Protein AF-A0A9P4HQD2-F1 (afdb_monomer_lite)

Radius of gyration: 31.7 Å; chains: 1; bounding box: 38×84×85 Å

Sequence (139 aa):
MTEPRMRMRHKGQQFDSRDLEAYLVAFGDSRAPLPETIRVLDEIITDFIIETCHEAALCASYSRRAKIKVDDFKFILRKDPVKLGRVTELLGKERELRESRKVFEVEDAGVGKEEGKEGKKRKKEGEGEREGKKVRKDK

Organism: NCBI:txid1314787

Secondary structure (DSSP, 8-state):
------PPPPSS--S-HHHHHHHHHHTT--SS--HHHHHHHHHHHHHHHHHHHHHHHHHHHHTT-SS--HHHHHHHGGG-HHHHHHHHHHHHHHHHHHHHHHHHHHHHHHHTTTHHHHHHHHHHHSSTT-S--------

pLDDT: mean 79.07, std 22.12, range [36.22, 97.0]

Foldseek 3Di:
DPPDPPDDDDPDADDDLVVLLVVCVVVPHDNDDDPVSSRVSRVVVVVVVVVLVVQQCVQCVVVVHNDGDPVSSLVVCVVPCVVNVVSVVVVVVVVVVVVVVVVVVVVVVVVVPPPPPPVVVVVVVVPPPPPDDDDDDDD

Structure (mmCIF, N/CA/C/O backbone):
data_AF-A0A9P4HQD2-F1
#
_entry.id   AF-A0A9P4HQD2-F1
#
loop_
_atom_site.group_PDB
_atom_site.id
_atom_site.type_symbol
_atom_site.label_atom_id
_atom_site.label_alt_id
_atom_site.label_comp_id
_atom_site.label_asym_id
_atom_site.label_entity_id
_atom_site.label_seq_id
_atom_site.pdbx_PDB_ins_code
_atom_site.Cartn_x
_atom_site.Cartn_y
_atom_site.Cartn_z
_atom_site.occupancy
_atom_site.B_iso_or_equiv
_atom_site.auth_seq_id
_atom_site.auth_comp_id
_atom_site.auth_asym_id
_atom_site.auth_atom_id
_atom_site.pdbx_PDB_model_num
ATOM 1 N N . MET A 1 1 ? -2.833 19.844 21.105 1.00 54.03 1 MET A N 1
ATOM 2 C CA . MET A 1 1 ? -2.613 18.862 20.026 1.00 54.03 1 MET A CA 1
ATOM 3 C C . MET A 1 1 ? -1.134 18.545 20.013 1.00 54.03 1 MET A C 1
ATOM 5 O O . MET A 1 1 ? -0.351 19.479 19.951 1.00 54.03 1 MET A O 1
ATOM 9 N N . THR A 1 2 ? -0.744 17.284 20.167 1.00 54.97 2 THR A N 1
ATOM 10 C CA . THR A 1 2 ? 0.667 16.896 20.058 1.00 54.97 2 THR A CA 1
ATOM 11 C C . THR A 1 2 ? 0.976 16.775 18.573 1.00 54.97 2 THR A C 1
ATOM 13 O O . THR A 1 2 ? 0.409 15.905 17.914 1.00 54.97 2 THR A O 1
ATOM 16 N N . GLU A 1 3 ? 1.788 17.677 18.028 1.00 50.19 3 GLU A N 1
ATOM 17 C CA . GLU A 1 3 ? 2.180 17.614 16.619 1.00 50.19 3 GLU A CA 1
ATOM 18 C C . GLU A 1 3 ? 2.879 16.275 16.326 1.00 50.19 3 GLU A C 1
ATOM 20 O O . GLU A 1 3 ? 3.704 15.823 17.136 1.00 50.19 3 GLU A O 1
ATOM 25 N N . PRO A 1 4 ? 2.559 15.608 15.201 1.00 62.28 4 PRO A N 1
ATOM 26 C CA . PRO A 1 4 ? 3.264 14.402 14.799 1.00 62.28 4 PRO A CA 1
ATOM 27 C C . PRO A 1 4 ? 4.733 14.757 14.548 1.00 62.28 4 PRO A C 1
ATOM 29 O O . PRO A 1 4 ? 5.078 15.405 13.563 1.00 62.28 4 PRO A O 1
ATOM 32 N N . ARG A 1 5 ? 5.618 14.354 15.469 1.00 62.44 5 ARG A N 1
ATOM 33 C CA . ARG A 1 5 ? 7.064 14.549 15.307 1.00 62.44 5 ARG A CA 1
ATOM 34 C C . ARG A 1 5 ? 7.520 13.785 14.070 1.00 62.44 5 ARG A C 1
ATOM 36 O O . ARG A 1 5 ? 7.438 12.556 14.040 1.00 62.44 5 ARG A O 1
ATOM 43 N N . MET A 1 6 ? 8.039 14.515 13.086 1.00 55.22 6 MET A N 1
ATOM 44 C CA . MET A 1 6 ? 8.672 13.927 11.913 1.00 55.22 6 MET A CA 1
ATOM 45 C C . MET A 1 6 ? 9.864 13.086 12.378 1.00 55.22 6 MET A C 1
ATOM 47 O O . MET A 1 6 ? 10.851 13.613 12.894 1.00 55.22 6 MET A O 1
ATOM 51 N N . ARG A 1 7 ? 9.751 11.758 12.265 1.00 64.06 7 ARG A N 1
ATOM 52 C CA . ARG A 1 7 ? 10.883 10.861 12.510 1.00 64.06 7 ARG A CA 1
ATOM 53 C C . ARG A 1 7 ? 11.897 11.069 11.391 1.00 64.06 7 ARG A C 1
ATOM 55 O O . ARG A 1 7 ? 11.522 11.198 10.228 1.00 64.06 7 ARG A O 1
ATOM 62 N N . MET A 1 8 ? 13.172 11.135 11.761 1.00 57.31 8 MET A N 1
ATOM 63 C CA . MET A 1 8 ? 14.269 11.315 10.816 1.00 57.31 8 MET A CA 1
ATOM 64 C C . MET A 1 8 ? 14.238 10.157 9.811 1.00 57.31 8 MET A C 1
ATOM 66 O O . MET A 1 8 ? 14.305 8.996 10.214 1.00 57.31 8 MET A O 1
ATOM 70 N N . ARG A 1 9 ? 14.057 10.471 8.522 1.00 65.06 9 ARG A N 1
ATOM 71 C CA . ARG A 1 9 ? 14.007 9.459 7.460 1.00 65.06 9 ARG A CA 1
ATOM 72 C C . ARG A 1 9 ? 15.375 8.790 7.346 1.00 65.06 9 ARG A C 1
ATOM 74 O O . ARG A 1 9 ? 16.396 9.483 7.363 1.00 65.06 9 ARG A O 1
ATOM 81 N N . HIS A 1 10 ? 15.395 7.467 7.205 1.00 69.38 10 HIS A N 1
ATOM 82 C CA . HIS A 1 10 ? 16.605 6.784 6.769 1.00 69.38 10 HIS A CA 1
ATOM 83 C C . HIS A 1 10 ? 16.927 7.287 5.358 1.00 69.38 10 HIS A C 1
ATOM 85 O O . HIS A 1 10 ? 16.059 7.264 4.488 1.00 69.38 10 HIS A O 1
ATOM 91 N N . LYS A 1 11 ? 18.128 7.828 5.146 1.00 70.50 11 LYS A N 1
ATOM 92 C CA . LYS A 1 11 ? 18.546 8.295 3.820 1.00 70.50 11 LYS A CA 1
ATOM 93 C C . LYS A 1 11 ? 18.979 7.082 3.000 1.00 70.50 11 LYS A C 1
ATOM 95 O O . LYS A 1 11 ? 19.783 6.291 3.480 1.00 70.50 11 LYS A O 1
ATOM 100 N N . GLY A 1 12 ? 18.479 6.973 1.773 1.00 80.81 12 GLY A N 1
ATOM 101 C CA . GLY A 1 12 ? 18.775 5.863 0.870 1.00 80.81 12 GLY A CA 1
ATOM 102 C C . GLY A 1 12 ? 17.607 4.893 0.743 1.00 80.81 12 GLY A C 1
ATOM 103 O O . GLY A 1 12 ? 16.466 5.250 1.031 1.00 80.81 12 GLY A O 1
ATOM 104 N N . GLN A 1 13 ? 17.923 3.685 0.297 1.00 84.50 13 GLN A N 1
ATOM 105 C CA . GLN A 1 13 ? 16.944 2.667 -0.049 1.00 84.50 13 GLN A CA 1
ATOM 106 C C . GLN A 1 13 ? 16.124 2.207 1.169 1.00 84.50 13 GLN A C 1
ATOM 108 O O . GLN A 1 13 ? 16.700 1.968 2.236 1.00 84.50 13 GLN A O 1
ATOM 113 N N . GLN A 1 14 ? 14.796 2.125 1.027 1.00 90.69 14 GLN A N 1
ATOM 114 C CA . GLN A 1 14 ? 13.885 1.727 2.111 1.00 90.69 14 GLN A CA 1
ATOM 115 C C . GLN A 1 14 ? 13.570 0.227 2.099 1.00 90.69 14 GLN A C 1
ATOM 117 O O . GLN A 1 14 ? 13.504 -0.384 3.168 1.00 90.69 14 GLN A O 1
ATOM 122 N N . PHE A 1 15 ? 13.391 -0.364 0.915 1.00 92.19 15 PHE A N 1
ATOM 123 C CA . PHE A 1 15 ? 13.074 -1.786 0.734 1.00 92.19 15 PHE A CA 1
ATOM 124 C C . PHE A 1 15 ? 14.251 -2.576 0.148 1.00 92.19 15 PHE A C 1
ATOM 126 O O . PHE A 1 15 ? 15.050 -2.035 -0.610 1.00 92.19 15 PHE A O 1
ATOM 133 N N . ASP A 1 16 ? 14.355 -3.872 0.462 1.00 94.31 16 ASP A N 1
ATOM 134 C CA . ASP A 1 16 ? 15.376 -4.747 -0.133 1.00 94.31 16 ASP A CA 1
ATOM 135 C C . ASP A 1 16 ? 15.204 -4.803 -1.662 1.00 94.31 16 ASP A C 1
ATOM 137 O O . ASP A 1 16 ? 14.107 -5.058 -2.166 1.00 94.31 16 ASP A O 1
ATOM 141 N N . SER A 1 17 ? 16.290 -4.582 -2.411 1.00 93.38 17 SER A N 1
ATOM 142 C CA . SER A 1 17 ? 16.283 -4.649 -3.877 1.00 93.38 17 SER A CA 1
ATOM 143 C C . SER A 1 17 ? 15.735 -5.971 -4.397 1.00 93.38 17 SER A C 1
ATOM 145 O O . SER A 1 17 ? 15.041 -5.974 -5.406 1.00 93.38 17 SER A O 1
ATOM 147 N N . ARG A 1 18 ? 15.998 -7.089 -3.707 1.00 94.31 18 ARG A N 1
ATOM 148 C CA . ARG A 1 18 ? 15.539 -8.416 -4.145 1.00 94.31 18 ARG A CA 1
ATOM 149 C C . ARG A 1 18 ? 14.020 -8.530 -4.143 1.00 94.31 18 ARG A C 1
ATOM 151 O O . ARG A 1 18 ? 13.452 -9.140 -5.046 1.00 94.31 18 ARG A O 1
ATOM 158 N N . ASP A 1 19 ? 13.369 -7.921 -3.157 1.00 95.44 19 ASP A N 1
ATOM 159 C CA . ASP A 1 19 ? 11.910 -7.909 -3.072 1.00 95.44 19 ASP A CA 1
ATOM 160 C C . ASP A 1 19 ? 11.323 -7.028 -4.180 1.00 95.44 19 ASP A C 1
ATOM 162 O O . ASP A 1 19 ? 10.359 -7.414 -4.843 1.00 95.44 19 ASP A O 1
ATOM 166 N N . LEU A 1 20 ? 11.938 -5.868 -4.432 1.00 95.50 20 LEU A N 1
ATOM 167 C CA . LEU A 1 20 ? 11.534 -4.956 -5.505 1.00 95.50 20 LEU A CA 1
ATOM 168 C C . LEU A 1 20 ? 11.712 -5.583 -6.898 1.00 95.50 20 LEU A C 1
ATOM 170 O O . LEU A 1 20 ? 10.810 -5.490 -7.730 1.00 95.50 20 LEU A O 1
ATOM 174 N N . GLU A 1 21 ? 12.825 -6.276 -7.140 1.00 95.62 21 GLU A N 1
ATOM 175 C CA . GLU A 1 21 ? 13.0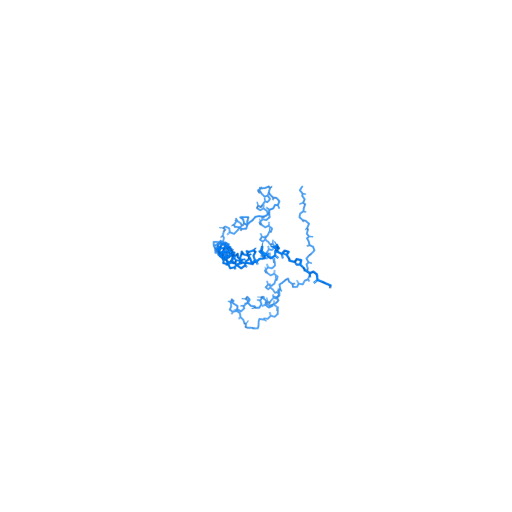63 -7.054 -8.362 1.00 95.62 21 GLU A CA 1
ATOM 176 C C . GLU A 1 21 ? 12.009 -8.149 -8.543 1.00 95.62 21 GLU A C 1
ATOM 178 O O . GLU A 1 21 ? 11.444 -8.295 -9.629 1.00 95.62 21 GLU A O 1
ATOM 183 N N . ALA A 1 22 ? 11.693 -8.890 -7.476 1.00 96.00 22 ALA A N 1
ATOM 184 C CA . ALA A 1 22 ? 10.674 -9.931 -7.519 1.00 96.00 22 ALA A CA 1
ATOM 185 C C . ALA A 1 22 ? 9.291 -9.366 -7.875 1.00 96.00 22 ALA A C 1
ATOM 187 O O . ALA A 1 22 ? 8.568 -9.985 -8.659 1.00 96.00 22 ALA A O 1
ATOM 188 N N . TYR A 1 23 ? 8.931 -8.184 -7.360 1.00 95.44 23 TYR A N 1
ATOM 189 C CA . TYR A 1 23 ? 7.701 -7.501 -7.761 1.00 95.44 23 TYR A CA 1
ATOM 190 C C . TYR A 1 23 ? 7.714 -7.138 -9.245 1.00 95.44 23 TYR A C 1
ATOM 192 O O . TYR A 1 23 ? 6.766 -7.479 -9.950 1.00 95.44 23 TYR A O 1
ATOM 200 N N . LEU A 1 24 ? 8.777 -6.499 -9.737 1.00 96.25 24 LEU A N 1
ATOM 201 C CA . LEU A 1 24 ? 8.886 -6.111 -11.146 1.00 96.25 24 LEU A CA 1
ATOM 202 C C . LEU A 1 24 ? 8.714 -7.325 -12.072 1.00 96.25 24 LEU A C 1
ATOM 204 O O . LEU A 1 24 ? 7.870 -7.305 -12.970 1.00 96.25 24 LEU A O 1
ATOM 208 N N . VAL A 1 25 ? 9.411 -8.427 -11.784 1.00 96.31 25 VAL A N 1
ATOM 209 C CA . VAL A 1 25 ? 9.289 -9.680 -12.546 1.00 96.31 25 VAL A CA 1
ATOM 210 C C . VAL A 1 25 ? 7.879 -10.270 -12.450 1.00 96.31 25 VAL A C 1
ATOM 212 O O . VAL A 1 25 ? 7.322 -10.700 -13.460 1.00 96.31 25 VAL A O 1
ATOM 215 N N . ALA A 1 26 ? 7.267 -10.273 -11.263 1.00 96.06 26 ALA A N 1
ATOM 216 C CA . ALA A 1 26 ? 5.911 -10.792 -11.070 1.00 96.06 26 ALA A CA 1
ATOM 217 C C . ALA A 1 26 ? 4.848 -10.001 -11.852 1.00 96.06 26 ALA A C 1
ATOM 219 O O . ALA A 1 26 ? 3.821 -10.567 -12.228 1.00 96.06 26 ALA A O 1
ATOM 220 N N . PHE A 1 27 ? 5.098 -8.716 -12.121 1.00 95.06 27 PHE A N 1
ATOM 221 C 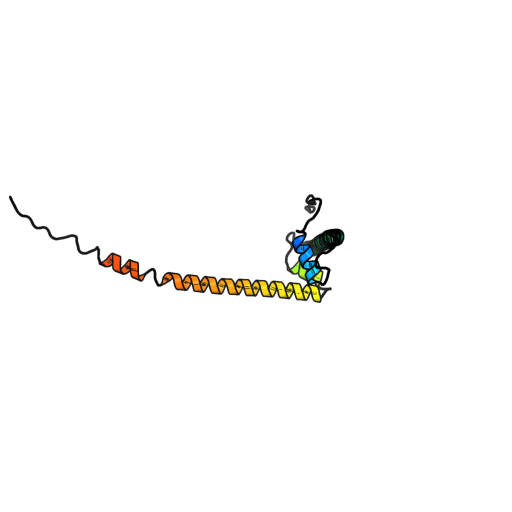CA . PHE A 1 27 ? 4.241 -7.853 -12.938 1.00 95.06 27 PHE A CA 1
ATOM 222 C C . PHE A 1 27 ? 4.662 -7.776 -14.418 1.00 95.06 27 PHE A C 1
ATOM 224 O O . PHE A 1 27 ? 4.059 -7.020 -15.178 1.00 95.06 27 PHE A O 1
ATOM 231 N N . GLY A 1 28 ? 5.621 -8.604 -14.851 1.00 95.12 28 GLY A N 1
ATOM 232 C CA . GLY A 1 28 ? 5.967 -8.800 -16.263 1.00 95.12 28 GLY A CA 1
ATOM 233 C C . GLY A 1 28 ? 7.162 -7.995 -16.778 1.00 95.12 28 GLY A C 1
ATOM 234 O O . GLY A 1 28 ? 7.347 -7.923 -17.991 1.00 95.12 28 GLY A O 1
ATOM 235 N N . ASP A 1 29 ? 7.964 -7.400 -15.895 1.00 94.62 29 ASP A N 1
ATOM 236 C CA . ASP A 1 29 ? 9.225 -6.747 -16.267 1.00 94.62 29 ASP A CA 1
ATOM 237 C C . ASP A 1 29 ? 10.342 -7.775 -16.586 1.00 94.62 29 ASP A C 1
ATOM 239 O O . ASP A 1 29 ? 10.179 -8.994 -16.456 1.00 94.62 29 ASP A O 1
ATOM 243 N N . SER A 1 30 ? 11.506 -7.281 -17.015 1.00 93.25 30 SER A N 1
ATOM 244 C CA . SER A 1 30 ? 12.724 -8.057 -17.265 1.00 93.25 30 SER A CA 1
ATOM 245 C C . SER A 1 30 ? 13.182 -8.843 -16.032 1.00 93.25 30 SER A C 1
ATOM 247 O O . SER A 1 30 ? 13.102 -8.370 -14.903 1.00 93.25 30 SER A O 1
ATOM 249 N N . ARG A 1 31 ? 13.785 -10.020 -16.255 1.00 92.12 31 ARG A N 1
ATOM 250 C CA . ARG A 1 31 ? 14.427 -10.832 -15.198 1.00 92.12 31 ARG A CA 1
ATOM 251 C C . ARG A 1 31 ? 15.613 -10.139 -14.522 1.00 92.12 31 ARG A C 1
ATOM 253 O O . ARG A 1 31 ? 16.017 -10.559 -13.446 1.00 92.12 31 ARG A O 1
ATOM 260 N N . ALA A 1 32 ? 16.177 -9.131 -15.176 1.00 93.06 32 ALA A N 1
ATOM 261 C CA . ALA A 1 32 ? 17.191 -8.245 -14.625 1.00 93.06 32 ALA A CA 1
ATOM 262 C C . ALA A 1 32 ? 16.733 -6.801 -14.884 1.00 93.06 32 ALA A C 1
ATOM 264 O O . ALA A 1 32 ? 17.070 -6.240 -15.935 1.00 93.06 32 ALA A O 1
ATOM 265 N N . PRO A 1 33 ? 15.889 -6.232 -14.003 1.00 94.88 33 PRO A N 1
ATOM 266 C CA . PRO A 1 33 ? 15.463 -4.844 -14.110 1.00 94.88 33 PRO A CA 1
ATOM 267 C C . PRO A 1 33 ? 16.651 -3.888 -13.976 1.00 94.88 33 PRO A C 1
ATOM 269 O O . PRO A 1 33 ? 17.662 -4.205 -13.347 1.00 94.88 33 PRO A O 1
ATOM 272 N N . LEU A 1 34 ? 16.526 -2.696 -14.556 1.00 95.38 34 LEU A N 1
ATOM 273 C CA . LEU A 1 34 ? 17.550 -1.663 -14.418 1.00 95.38 34 LEU A CA 1
ATOM 274 C C . LEU A 1 34 ? 17.630 -1.182 -12.954 1.00 95.38 34 LEU A C 1
ATOM 276 O O . LEU A 1 34 ? 16.581 -1.001 -12.324 1.00 95.38 34 LEU A O 1
ATOM 280 N N . PRO A 1 35 ? 18.833 -0.902 -12.417 1.00 94.69 35 PRO A N 1
ATOM 281 C CA . PRO A 1 35 ? 18.990 -0.349 -11.069 1.00 94.69 35 PRO A CA 1
ATOM 282 C C . PRO A 1 35 ? 18.184 0.937 -10.846 1.00 94.69 35 PRO A C 1
ATOM 284 O O . PRO A 1 35 ? 17.651 1.173 -9.762 1.00 94.69 35 PRO A O 1
ATOM 287 N N . GLU A 1 36 ? 18.049 1.761 -11.885 1.00 95.19 36 GLU A N 1
ATOM 288 C CA . GLU A 1 36 ? 17.259 2.986 -11.857 1.00 95.19 36 GLU A CA 1
ATOM 289 C C . GLU A 1 36 ? 15.764 2.699 -11.678 1.00 95.19 36 GLU A C 1
ATOM 291 O O . GLU A 1 36 ? 15.111 3.402 -10.908 1.00 95.19 36 GLU A O 1
ATOM 296 N N . THR A 1 37 ? 15.230 1.655 -12.325 1.00 95.50 37 THR A N 1
ATOM 297 C CA . THR A 1 37 ? 13.828 1.227 -12.169 1.00 95.50 37 THR A CA 1
ATOM 298 C C . THR A 1 37 ? 13.555 0.792 -10.734 1.00 95.50 37 THR A C 1
ATOM 300 O O . THR A 1 37 ? 12.557 1.205 -10.148 1.00 95.50 37 THR A O 1
ATOM 303 N N . ILE A 1 38 ? 14.464 0.008 -10.146 1.00 95.31 38 ILE A N 1
ATOM 304 C CA . ILE A 1 38 ? 14.356 -0.456 -8.756 1.00 95.31 38 ILE A CA 1
ATOM 305 C C . ILE A 1 38 ? 14.347 0.741 -7.799 1.00 95.31 38 ILE A C 1
ATOM 307 O O . ILE A 1 38 ? 13.494 0.823 -6.918 1.00 95.31 38 ILE A O 1
ATOM 311 N N . ARG A 1 39 ? 15.247 1.710 -8.009 1.00 94.75 39 ARG A N 1
ATOM 312 C CA . ARG A 1 39 ? 15.320 2.929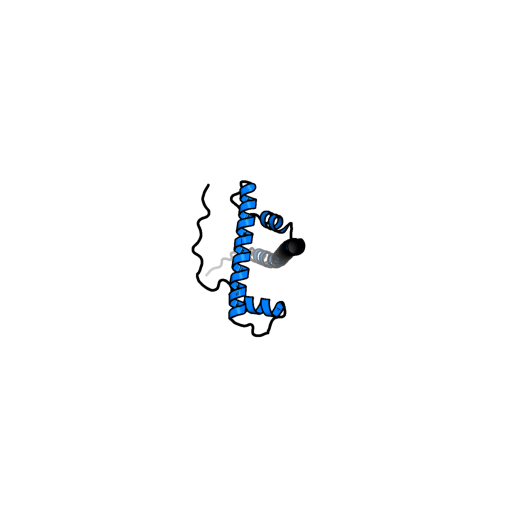 -7.191 1.00 94.75 39 ARG A CA 1
ATOM 313 C C . ARG A 1 39 ? 14.050 3.773 -7.288 1.00 94.75 39 ARG A C 1
ATOM 315 O O . ARG A 1 39 ? 13.547 4.236 -6.272 1.00 94.75 39 ARG A O 1
ATOM 322 N N . VAL A 1 40 ? 13.521 3.964 -8.496 1.00 95.12 40 VAL A N 1
ATOM 323 C CA . VAL A 1 40 ? 12.276 4.720 -8.701 1.00 95.12 40 VAL A CA 1
ATOM 324 C C . VAL A 1 40 ? 11.088 3.990 -8.074 1.00 95.12 40 VAL A C 1
ATOM 326 O O . VAL A 1 40 ? 10.232 4.628 -7.468 1.00 95.12 40 VAL A O 1
ATOM 329 N N . LEU A 1 41 ? 11.040 2.658 -8.162 1.00 95.69 41 LEU A N 1
ATOM 330 C CA . LEU A 1 41 ? 9.998 1.869 -7.510 1.00 95.69 41 LEU A CA 1
ATOM 331 C C . LEU A 1 41 ? 10.042 2.018 -5.979 1.00 95.69 41 LEU A C 1
ATOM 333 O O . LEU A 1 41 ? 8.990 2.191 -5.366 1.00 95.69 41 LEU A O 1
ATOM 337 N N . ASP A 1 42 ? 11.233 1.998 -5.373 1.00 95.19 42 ASP A N 1
ATOM 338 C CA . ASP A 1 42 ? 11.428 2.234 -3.933 1.00 95.19 42 ASP A CA 1
ATOM 339 C C . ASP A 1 42 ? 10.876 3.604 -3.502 1.00 95.19 42 ASP A C 1
ATOM 341 O O . ASP A 1 42 ? 10.127 3.699 -2.526 1.00 95.19 42 ASP A O 1
ATOM 345 N N . GLU A 1 43 ? 11.177 4.656 -4.271 1.00 94.00 43 GLU A N 1
ATOM 346 C CA . GLU A 1 43 ? 10.673 6.015 -4.035 1.00 94.00 43 GLU A CA 1
ATOM 347 C C . GLU A 1 43 ? 9.137 6.073 -4.150 1.00 94.00 43 GLU A C 1
ATOM 349 O O . GLU A 1 43 ? 8.467 6.523 -3.217 1.00 94.00 43 GLU A O 1
ATOM 354 N N . ILE A 1 44 ? 8.561 5.527 -5.230 1.00 95.75 44 ILE A N 1
ATOM 355 C CA . ILE A 1 44 ? 7.105 5.519 -5.466 1.00 95.75 44 ILE A CA 1
ATOM 356 C C . ILE A 1 44 ? 6.357 4.772 -4.355 1.00 95.75 44 ILE A C 1
ATOM 358 O O . ILE A 1 44 ? 5.340 5.257 -3.856 1.00 95.75 44 ILE A O 1
ATOM 362 N N . ILE A 1 45 ? 6.831 3.585 -3.962 1.00 94.75 45 ILE A N 1
ATOM 363 C CA . ILE A 1 45 ? 6.182 2.784 -2.915 1.00 94.75 45 ILE A CA 1
ATOM 364 C C . ILE A 1 45 ? 6.274 3.501 -1.568 1.00 94.75 45 ILE A C 1
ATOM 366 O O . ILE A 1 45 ? 5.297 3.533 -0.814 1.00 94.75 45 ILE A O 1
ATOM 370 N N . THR A 1 46 ? 7.433 4.087 -1.267 1.00 93.12 46 THR A N 1
ATOM 371 C CA . THR A 1 46 ? 7.648 4.833 -0.026 1.00 93.12 46 THR A CA 1
ATOM 372 C C . THR A 1 46 ? 6.676 6.003 0.081 1.00 93.12 46 THR A C 1
ATOM 374 O O . THR A 1 46 ? 5.996 6.139 1.103 1.00 93.12 46 THR A O 1
ATOM 377 N N . ASP A 1 47 ? 6.559 6.812 -0.972 1.00 94.38 47 ASP A N 1
ATOM 378 C CA . ASP A 1 47 ? 5.648 7.955 -0.986 1.00 94.38 47 ASP A CA 1
ATOM 379 C C . ASP A 1 47 ? 4.187 7.506 -0.892 1.00 94.38 47 ASP A C 1
ATOM 381 O O . ASP A 1 47 ? 3.448 8.014 -0.045 1.00 94.38 47 ASP A O 1
ATOM 385 N N . PHE A 1 48 ? 3.796 6.463 -1.632 1.00 94.38 48 PHE A N 1
ATOM 386 C CA . PHE A 1 48 ? 2.451 5.893 -1.544 1.00 94.38 48 PHE A CA 1
ATOM 387 C C . PHE A 1 48 ? 2.082 5.473 -0.110 1.00 94.38 48 PHE A C 1
ATOM 389 O O . PHE A 1 48 ? 0.989 5.787 0.371 1.00 94.38 48 PHE A O 1
ATOM 396 N N . ILE A 1 49 ? 2.981 4.785 0.604 1.00 93.62 49 ILE A N 1
ATOM 397 C CA . ILE A 1 49 ? 2.737 4.343 1.987 1.00 93.62 49 ILE A CA 1
ATOM 398 C C . ILE A 1 49 ? 2.594 5.541 2.926 1.00 93.62 49 ILE A C 1
ATOM 400 O O . ILE A 1 49 ? 1.694 5.554 3.774 1.00 93.62 49 ILE A O 1
ATOM 404 N N . ILE A 1 50 ? 3.466 6.540 2.790 1.00 92.56 50 ILE A N 1
ATOM 405 C CA . ILE A 1 50 ? 3.455 7.735 3.638 1.00 92.56 50 ILE A CA 1
ATOM 406 C C . ILE A 1 50 ? 2.160 8.521 3.432 1.00 92.56 50 ILE A C 1
ATOM 408 O O . ILE A 1 50 ? 1.482 8.838 4.411 1.00 92.56 50 ILE A O 1
ATOM 412 N N . GLU A 1 51 ? 1.790 8.795 2.182 1.00 93.62 51 GLU A N 1
ATOM 413 C CA . GLU A 1 51 ? 0.565 9.523 1.841 1.00 93.62 51 GLU A CA 1
ATOM 414 C C . GLU A 1 51 ? -0.674 8.793 2.363 1.00 93.62 51 GLU A C 1
ATOM 416 O O . GLU A 1 51 ? -1.482 9.377 3.089 1.00 93.62 51 GLU A O 1
ATOM 421 N N . THR A 1 52 ? -0.758 7.482 2.123 1.00 94.12 52 THR A N 1
ATOM 422 C CA . THR A 1 52 ? -1.846 6.627 2.624 1.00 94.12 52 THR A CA 1
ATOM 423 C C . THR A 1 52 ? -1.949 6.685 4.156 1.00 94.12 52 THR A C 1
ATOM 425 O O . THR A 1 52 ? -3.043 6.780 4.719 1.00 94.12 52 THR A O 1
ATOM 428 N N . CYS A 1 53 ? -0.817 6.662 4.868 1.00 94.06 53 CYS A N 1
ATOM 429 C CA . CYS A 1 53 ? -0.801 6.747 6.330 1.00 94.06 53 CYS A CA 1
ATOM 430 C C . CYS A 1 53 ? -1.209 8.133 6.844 1.00 94.06 53 CYS A C 1
ATOM 432 O O . CYS A 1 53 ? -1.888 8.222 7.870 1.00 94.06 53 CYS A O 1
ATOM 434 N N . HIS A 1 54 ? -0.829 9.211 6.153 1.00 93.75 54 HIS A N 1
ATOM 435 C CA . HIS A 1 54 ? -1.278 10.560 6.489 1.00 93.75 54 HIS A CA 1
ATOM 436 C C . HIS A 1 54 ? -2.791 10.706 6.304 1.00 93.75 54 HIS A C 1
ATOM 438 O O . HIS A 1 54 ? -3.463 11.204 7.208 1.00 93.75 54 HIS A O 1
ATOM 444 N N . GLU A 1 55 ? -3.356 10.208 5.204 1.00 94.50 55 GLU A N 1
ATOM 445 C CA . GLU A 1 55 ? -4.808 10.222 4.990 1.00 94.50 55 GLU A CA 1
ATOM 446 C C . GLU A 1 55 ? -5.558 9.416 6.062 1.00 94.50 55 GLU A C 1
ATOM 448 O O . GLU A 1 55 ? -6.556 9.886 6.622 1.00 94.50 55 GLU A O 1
ATOM 453 N N . ALA A 1 56 ? -5.058 8.227 6.412 1.00 94.94 56 ALA A N 1
ATOM 454 C CA . ALA A 1 56 ? -5.631 7.414 7.483 1.00 94.94 56 ALA A CA 1
ATOM 455 C C . ALA A 1 56 ? -5.543 8.121 8.850 1.00 94.94 56 ALA A C 1
ATOM 457 O O . ALA A 1 56 ? -6.499 8.102 9.631 1.00 94.94 56 ALA A O 1
ATOM 458 N N . ALA A 1 57 ? -4.425 8.797 9.136 1.00 94.44 57 ALA A N 1
ATOM 459 C CA . ALA A 1 57 ? -4.248 9.586 10.353 1.00 94.44 57 ALA A CA 1
ATOM 460 C C . ALA A 1 57 ? -5.218 10.777 10.419 1.00 94.44 57 ALA A C 1
ATOM 462 O O . ALA A 1 57 ? -5.760 11.069 11.491 1.00 94.44 57 ALA A O 1
ATOM 463 N N . LEU A 1 58 ? -5.489 11.436 9.288 1.00 93.75 58 LEU A N 1
ATOM 464 C CA . LEU A 1 58 ? -6.499 12.493 9.195 1.00 93.75 58 LEU A CA 1
ATOM 465 C C . LEU A 1 58 ? -7.904 11.948 9.481 1.00 93.75 58 LEU A C 1
ATOM 467 O O . LEU A 1 58 ? -8.643 12.553 10.259 1.00 93.75 58 LEU A O 1
ATOM 471 N N . CYS A 1 59 ? -8.253 10.773 8.947 1.00 93.62 59 CYS A N 1
ATOM 472 C CA . CYS A 1 59 ? -9.533 10.111 9.230 1.00 93.62 59 CYS A CA 1
ATOM 473 C C . CYS A 1 59 ? -9.690 9.755 10.721 1.00 93.62 59 CYS A C 1
ATOM 475 O O . CYS A 1 59 ? -10.737 10.015 11.331 1.00 93.62 59 CYS A O 1
ATOM 477 N N . ALA A 1 60 ? -8.630 9.231 11.344 1.00 94.81 60 ALA A N 1
ATOM 478 C CA . ALA A 1 60 ? -8.606 8.953 12.778 1.00 94.81 60 ALA A CA 1
ATOM 479 C C . ALA A 1 60 ? -8.774 10.237 13.611 1.00 94.81 60 ALA A C 1
ATOM 481 O O . ALA A 1 60 ? -9.574 10.271 14.552 1.00 94.81 60 ALA A O 1
ATOM 482 N N . SER A 1 61 ? -8.080 11.309 13.217 1.00 93.50 61 SER A N 1
ATOM 483 C CA . SER A 1 61 ? -8.130 12.618 13.877 1.00 93.50 61 SER A CA 1
ATOM 484 C C . SER A 1 61 ? -9.512 13.263 13.774 1.00 93.50 61 SER A C 1
ATOM 486 O O . SER A 1 61 ? -10.007 13.800 14.765 1.00 93.50 61 SER A O 1
ATOM 488 N N . TYR A 1 62 ? -10.186 13.137 12.625 1.00 92.94 62 TYR A N 1
ATOM 489 C CA . TYR A 1 62 ? -11.574 13.579 12.442 1.00 92.94 62 TYR A CA 1
ATOM 490 C C . TYR A 1 62 ? -12.530 12.864 13.411 1.00 92.94 62 TYR A C 1
ATOM 492 O O . TYR A 1 62 ? -13.440 13.469 13.974 1.00 92.94 62 TYR A O 1
ATOM 500 N N . SER A 1 63 ? -12.249 11.591 13.705 1.00 91.88 63 SER A N 1
ATOM 501 C CA . SER A 1 63 ? -12.956 10.794 14.718 1.00 91.88 63 SER A CA 1
ATOM 502 C C . SER A 1 63 ? -12.477 11.047 16.159 1.00 91.88 63 SER A C 1
ATOM 504 O O . SER A 1 63 ? -12.793 10.263 17.055 1.00 91.88 63 SER A O 1
ATOM 506 N N . ARG A 1 64 ? -11.673 12.094 16.397 1.00 93.50 64 ARG A N 1
ATOM 507 C CA . ARG A 1 64 ? -11.044 12.435 17.689 1.00 93.50 64 ARG A CA 1
ATOM 508 C C . ARG A 1 64 ? -10.222 11.295 18.307 1.00 93.50 64 ARG A C 1
ATOM 510 O O . ARG A 1 64 ? -10.079 11.214 19.527 1.00 93.50 64 ARG A O 1
ATOM 517 N N . ARG A 1 65 ? -9.663 10.408 17.480 1.00 94.06 65 ARG A N 1
ATOM 518 C CA . ARG A 1 65 ? -8.750 9.344 17.913 1.00 94.06 65 ARG A CA 1
ATOM 519 C C . ARG A 1 65 ? -7.313 9.694 17.570 1.00 94.06 65 ARG A C 1
ATOM 521 O O . ARG A 1 65 ? -7.002 10.025 16.436 1.00 94.06 65 ARG A O 1
ATOM 528 N N . ALA A 1 66 ? -6.423 9.471 18.533 1.00 89.69 66 ALA A N 1
ATOM 529 C CA . ALA A 1 66 ? -4.979 9.484 18.295 1.00 89.69 66 ALA A CA 1
ATOM 530 C C . ALA A 1 66 ? -4.465 8.170 17.671 1.00 89.69 66 ALA A C 1
ATOM 532 O O . ALA A 1 66 ? -3.413 8.151 17.044 1.00 89.69 66 ALA A O 1
ATOM 533 N N . LYS A 1 67 ? -5.188 7.055 17.866 1.00 93.75 67 LYS A N 1
ATOM 534 C CA . LYS A 1 67 ? -4.808 5.734 17.345 1.00 93.75 67 LYS A CA 1
ATOM 535 C C . LYS A 1 67 ? -5.513 5.449 16.022 1.00 93.75 67 LYS A C 1
ATOM 537 O O . LYS A 1 67 ? -6.748 5.467 15.972 1.00 93.75 67 LYS A O 1
ATOM 542 N N . ILE A 1 68 ? -4.718 5.128 15.006 1.00 94.81 68 ILE A N 1
ATOM 543 C CA . ILE A 1 68 ? -5.172 4.679 13.687 1.00 94.81 68 ILE A CA 1
ATOM 544 C C . ILE A 1 68 ? -5.674 3.233 13.796 1.00 94.81 68 ILE A C 1
ATOM 546 O O . ILE A 1 68 ? -5.094 2.414 14.513 1.00 94.81 68 ILE A O 1
ATOM 550 N N . LYS A 1 69 ? -6.775 2.933 13.113 1.00 95.12 69 LYS A N 1
ATOM 551 C CA . LYS A 1 69 ? -7.390 1.608 13.007 1.00 95.12 69 LYS A CA 1
ATOM 552 C C . LYS A 1 69 ? -7.393 1.147 11.552 1.00 95.12 69 LYS A C 1
ATOM 554 O O . LYS A 1 69 ? -7.320 1.952 10.631 1.00 95.12 69 LYS A O 1
ATOM 559 N N . VAL A 1 70 ? -7.579 -0.155 11.347 1.00 94.19 70 VAL A N 1
ATOM 560 C CA . VAL A 1 70 ? -7.718 -0.754 10.006 1.00 94.19 70 VAL A CA 1
ATOM 561 C C . VAL A 1 70 ? -8.880 -0.131 9.222 1.00 94.19 70 VAL A C 1
ATOM 563 O O . VAL A 1 70 ? -8.782 0.062 8.015 1.00 94.19 70 VAL A O 1
ATOM 566 N N . ASP A 1 71 ? -9.966 0.244 9.899 1.00 94.62 71 ASP A N 1
ATOM 567 C CA . ASP A 1 71 ? -11.119 0.857 9.234 1.00 94.62 71 ASP A CA 1
ATOM 568 C C . ASP A 1 71 ? -10.825 2.264 8.691 1.00 94.62 71 ASP A C 1
ATOM 570 O O . ASP A 1 71 ? -11.458 2.671 7.720 1.00 94.62 71 ASP A O 1
ATOM 574 N N . ASP A 1 72 ? -9.826 2.974 9.235 1.00 95.88 72 ASP A N 1
ATOM 575 C CA . ASP A 1 72 ? -9.376 4.251 8.668 1.00 95.88 72 ASP A CA 1
ATOM 576 C C . ASP A 1 72 ? -8.757 4.019 7.272 1.00 95.88 72 ASP A C 1
ATOM 578 O O . ASP A 1 72 ? -9.063 4.750 6.331 1.00 95.88 72 ASP A O 1
ATOM 582 N N . PHE A 1 73 ? -7.987 2.934 7.097 1.00 95.50 73 PHE A N 1
ATOM 583 C CA . PHE A 1 73 ? -7.441 2.528 5.793 1.00 95.50 73 PHE A CA 1
ATOM 584 C C . PHE A 1 73 ? -8.527 2.063 4.813 1.00 95.50 73 PHE A C 1
ATOM 586 O O . PHE A 1 73 ? -8.494 2.395 3.629 1.00 95.50 73 PHE A O 1
ATOM 593 N N . LYS A 1 74 ? -9.538 1.328 5.287 1.00 95.25 74 LYS A N 1
ATOM 594 C CA . LYS A 1 74 ? -10.683 0.961 4.434 1.00 95.25 74 LYS A CA 1
ATOM 595 C C . LYS A 1 74 ? -11.447 2.198 3.968 1.00 95.25 74 LYS A C 1
ATOM 597 O O . LYS A 1 74 ? -11.883 2.263 2.822 1.00 95.25 74 LYS A O 1
ATOM 602 N N . PHE A 1 75 ? -11.597 3.191 4.844 1.00 95.12 75 PHE A N 1
ATOM 603 C CA . PHE A 1 75 ? -12.318 4.411 4.515 1.00 95.12 75 PHE A CA 1
ATOM 604 C C . PHE A 1 75 ? -11.605 5.237 3.440 1.00 95.12 75 PHE A C 1
ATOM 606 O O . PHE A 1 75 ? -12.261 5.691 2.500 1.00 95.12 75 PHE A O 1
ATOM 613 N N . ILE A 1 76 ? -10.283 5.415 3.515 1.00 95.25 76 ILE A N 1
ATOM 614 C CA . ILE A 1 76 ? -9.542 6.147 2.470 1.00 95.25 76 ILE A CA 1
ATOM 615 C C . ILE A 1 76 ? -9.626 5.423 1.116 1.00 95.25 76 ILE A C 1
ATOM 617 O O . ILE A 1 76 ? -9.880 6.062 0.096 1.00 95.25 76 ILE A O 1
ATOM 621 N N . LEU A 1 77 ? -9.590 4.085 1.118 1.00 95.38 77 LEU A N 1
ATOM 622 C CA . LEU A 1 77 ? -9.681 3.252 -0.085 1.00 95.38 77 LEU A CA 1
ATOM 623 C C . LEU A 1 77 ? -11.103 3.119 -0.658 1.00 95.38 77 LEU A C 1
ATOM 625 O O . LEU A 1 77 ? -11.275 2.499 -1.700 1.00 95.38 77 LEU A O 1
ATOM 629 N N . ARG A 1 78 ? -12.135 3.722 -0.049 1.00 94.69 78 ARG A N 1
ATOM 630 C CA . ARG A 1 78 ? -13.547 3.566 -0.474 1.00 94.69 78 ARG A CA 1
ATOM 631 C C . ARG A 1 78 ? -13.840 3.949 -1.929 1.00 94.69 78 ARG A C 1
ATOM 633 O O . ARG A 1 78 ? -14.856 3.533 -2.472 1.00 94.69 78 ARG A O 1
ATOM 640 N N . LYS A 1 79 ? -12.994 4.790 -2.532 1.00 95.31 79 LYS A N 1
ATOM 641 C CA . LYS A 1 79 ? -13.126 5.229 -3.930 1.00 95.31 79 LYS A CA 1
ATOM 642 C C . LYS A 1 79 ? -12.423 4.297 -4.921 1.00 95.31 79 LYS A C 1
ATOM 644 O O . LYS A 1 79 ? -12.658 4.418 -6.116 1.00 95.31 79 LYS A O 1
ATOM 649 N N . ASP A 1 80 ? -11.585 3.386 -4.433 1.00 96.19 80 ASP A N 1
ATOM 650 C CA . ASP A 1 80 ? -10.886 2.387 -5.232 1.00 96.19 80 ASP A CA 1
ATOM 651 C C . ASP A 1 80 ? -11.416 0.990 -4.864 1.00 96.19 80 ASP A C 1
ATOM 653 O O . ASP A 1 80 ? -10.924 0.358 -3.920 1.00 96.19 80 ASP A O 1
ATOM 657 N N . PRO A 1 81 ? -12.447 0.495 -5.576 1.00 95.94 81 PRO A N 1
ATOM 658 C CA . PRO A 1 81 ? -13.081 -0.774 -5.237 1.00 95.94 81 PRO A CA 1
ATOM 659 C C . PRO A 1 81 ? -12.121 -1.963 -5.372 1.00 95.94 81 PRO A C 1
ATOM 661 O O . PRO A 1 81 ? -12.270 -2.947 -4.651 1.00 95.94 81 PRO A O 1
ATOM 664 N N . VAL A 1 82 ? -11.111 -1.872 -6.244 1.00 96.62 82 VAL A N 1
ATOM 665 C CA . VAL A 1 82 ? -10.140 -2.950 -6.469 1.00 96.62 82 VAL A CA 1
ATOM 666 C C . VAL A 1 82 ? -9.199 -3.064 -5.273 1.00 96.62 82 VAL A C 1
ATOM 668 O O . VAL A 1 82 ? -9.044 -4.149 -4.706 1.00 96.62 82 VAL A O 1
ATOM 671 N N . LYS A 1 83 ? -8.608 -1.946 -4.832 1.00 94.94 83 LYS A N 1
ATOM 672 C CA . LYS A 1 83 ? -7.736 -1.939 -3.648 1.00 94.94 83 LYS A CA 1
ATOM 673 C C . LYS A 1 83 ? -8.511 -2.286 -2.378 1.00 94.94 83 LYS A C 1
ATOM 675 O O . LYS A 1 83 ? -8.027 -3.087 -1.578 1.00 94.94 83 LYS A O 1
ATOM 680 N N . LEU A 1 84 ? -9.719 -1.744 -2.204 1.00 96.12 84 LEU A N 1
ATOM 681 C CA . LEU A 1 84 ? -10.558 -2.051 -1.042 1.00 96.12 84 LEU A CA 1
ATOM 682 C C . LEU A 1 84 ? -10.958 -3.533 -0.999 1.00 96.12 84 LEU A C 1
ATOM 684 O O . LEU A 1 84 ? -10.893 -4.154 0.067 1.00 96.12 84 LEU A O 1
ATOM 688 N N . GLY A 1 85 ? -11.347 -4.102 -2.144 1.00 97.00 85 GLY A N 1
ATOM 689 C CA . GLY A 1 85 ? -11.670 -5.521 -2.267 1.00 97.00 85 GLY A CA 1
ATOM 690 C C . GLY A 1 85 ? -10.487 -6.396 -1.861 1.00 97.00 85 GLY A C 1
ATOM 691 O O . GLY A 1 85 ? -10.625 -7.247 -0.984 1.00 97.00 85 GLY A O 1
ATOM 692 N N . ARG A 1 86 ? -9.297 -6.099 -2.395 1.00 96.62 86 ARG A N 1
ATOM 693 C CA . ARG A 1 86 ? -8.066 -6.831 -2.070 1.00 96.62 86 ARG A CA 1
ATOM 694 C C . ARG A 1 86 ? -7.697 -6.747 -0.588 1.00 96.62 86 ARG A C 1
ATOM 696 O O . ARG A 1 86 ? -7.352 -7.761 0.009 1.00 96.62 86 ARG A O 1
ATOM 703 N N . VAL A 1 87 ? -7.787 -5.567 0.029 1.00 95.44 87 VAL A N 1
ATOM 704 C CA . VAL A 1 87 ? -7.528 -5.409 1.474 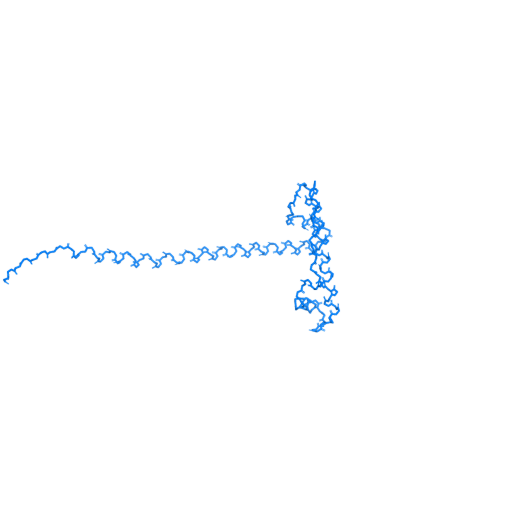1.00 95.44 87 VAL A CA 1
ATOM 705 C C . VAL A 1 87 ? -8.517 -6.230 2.302 1.00 95.44 87 VAL A C 1
ATOM 707 O O . VAL A 1 87 ? -8.124 -6.888 3.263 1.00 95.44 87 VAL A O 1
ATOM 710 N N . THR A 1 88 ? -9.794 -6.224 1.923 1.00 95.19 88 THR A N 1
ATOM 711 C CA . THR A 1 88 ? -10.841 -6.970 2.635 1.00 95.19 88 THR A CA 1
ATOM 712 C C . THR A 1 88 ? -10.621 -8.479 2.534 1.00 95.19 88 THR A C 1
ATOM 714 O O . THR A 1 88 ? -10.720 -9.177 3.541 1.00 95.19 88 THR A O 1
ATOM 717 N N . GLU A 1 89 ? -10.257 -8.971 1.350 1.00 96.69 89 GLU A N 1
ATOM 718 C CA . GLU A 1 89 ? -9.923 -10.376 1.113 1.00 96.69 89 GLU A CA 1
ATOM 719 C C . GLU A 1 89 ? -8.709 -10.824 1.939 1.00 96.69 89 GLU A C 1
ATOM 721 O O . GLU A 1 89 ? -8.764 -11.852 2.611 1.00 96.69 89 GLU A O 1
ATOM 726 N N . LEU A 1 90 ? -7.624 -10.040 1.939 1.00 96.06 90 LEU A N 1
ATOM 727 C CA . LEU A 1 90 ? -6.403 -10.366 2.682 1.00 96.06 90 LEU A CA 1
ATOM 728 C C . LEU A 1 90 ? -6.647 -10.438 4.195 1.00 96.06 90 LEU A C 1
ATOM 730 O O . LEU A 1 90 ? -6.191 -11.379 4.843 1.00 96.06 90 LEU A O 1
ATOM 734 N N . LEU A 1 91 ? -7.416 -9.496 4.749 1.00 95.00 91 LEU A N 1
ATOM 735 C CA . LEU A 1 91 ? -7.800 -9.514 6.166 1.00 95.00 91 LEU A CA 1
ATOM 736 C C . LEU A 1 91 ? -8.709 -10.706 6.506 1.00 95.00 91 LEU A C 1
ATOM 738 O O . LEU A 1 91 ? -8.620 -11.258 7.605 1.00 95.00 91 LEU A O 1
ATOM 742 N N . GLY A 1 92 ? -9.581 -11.109 5.575 1.00 96.06 92 GLY A N 1
ATOM 743 C CA . GLY A 1 92 ? -10.400 -12.317 5.701 1.00 96.06 92 GLY A CA 1
ATOM 744 C C . GLY A 1 92 ? -9.539 -13.578 5.772 1.00 96.06 92 GLY A C 1
ATOM 745 O O . GLY A 1 92 ? -9.641 -14.339 6.732 1.00 96.06 92 GLY A O 1
ATOM 746 N N . LYS A 1 93 ? -8.609 -13.733 4.825 1.00 96.69 93 LYS A N 1
ATOM 747 C CA . LYS A 1 93 ? -7.660 -14.857 4.781 1.00 96.69 93 LYS A CA 1
ATOM 748 C C . LYS A 1 93 ? -6.781 -14.932 6.029 1.00 96.69 93 LYS A C 1
ATOM 750 O O . LYS A 1 93 ? -6.569 -16.012 6.570 1.00 96.69 93 LYS A O 1
ATOM 755 N N . GLU A 1 94 ? -6.287 -13.799 6.529 1.00 94.62 94 GLU A N 1
ATOM 756 C CA . GLU A 1 94 ? -5.511 -13.765 7.776 1.00 94.62 94 GLU A CA 1
ATOM 757 C C . GLU A 1 94 ? -6.335 -14.278 8.966 1.00 94.62 94 GLU A C 1
ATOM 759 O O . GLU A 1 94 ? -5.842 -15.055 9.790 1.00 94.62 94 GLU A O 1
ATOM 764 N N . ARG A 1 95 ? -7.612 -13.883 9.045 1.00 94.69 95 ARG A N 1
ATOM 765 C CA . ARG A 1 95 ? -8.525 -14.360 10.084 1.00 94.69 95 ARG A CA 1
ATOM 766 C C . ARG A 1 95 ? -8.734 -15.872 9.994 1.00 94.69 95 ARG A C 1
ATOM 768 O O . ARG A 1 95 ? -8.609 -16.534 11.023 1.00 94.69 95 ARG A O 1
ATOM 775 N N . GLU A 1 96 ? -9.000 -16.397 8.802 1.00 95.25 96 GLU A N 1
ATOM 776 C CA . GLU A 1 96 ? -9.180 -17.835 8.555 1.00 95.25 96 GLU A CA 1
ATOM 777 C C . GLU A 1 96 ? -7.929 -18.639 8.931 1.00 95.25 96 GLU A C 1
ATOM 779 O O . GLU A 1 96 ? -8.018 -19.646 9.637 1.00 95.25 96 GLU A O 1
ATOM 784 N N . LEU A 1 97 ? -6.741 -18.163 8.542 1.00 93.81 97 LEU A N 1
ATOM 785 C CA . LEU A 1 97 ? -5.468 -18.786 8.909 1.00 93.81 97 LEU A CA 1
ATOM 786 C C . LEU A 1 97 ? -5.257 -18.789 10.425 1.00 93.81 97 LEU A C 1
ATOM 788 O O . LEU A 1 97 ? -4.807 -19.784 10.994 1.00 93.81 97 LEU A O 1
ATOM 792 N N . ARG A 1 98 ? -5.587 -17.685 11.100 1.00 94.12 98 ARG A N 1
ATOM 793 C CA . ARG A 1 98 ? -5.460 -17.577 12.556 1.00 94.12 98 ARG A CA 1
ATOM 794 C C . ARG A 1 98 ? -6.433 -18.499 13.287 1.00 94.12 98 ARG A C 1
ATOM 796 O O . ARG A 1 98 ? -6.073 -19.048 14.322 1.00 94.12 98 ARG A O 1
ATOM 803 N N . GLU A 1 99 ? -7.655 -18.648 12.788 1.00 93.31 99 GLU A N 1
ATOM 804 C CA . GLU A 1 99 ? -8.640 -19.585 13.337 1.00 93.31 99 GLU A CA 1
ATOM 805 C C . GLU A 1 99 ? -8.192 -21.036 13.115 1.00 93.31 99 GLU A C 1
ATOM 807 O O . GLU A 1 99 ? -8.165 -21.810 14.069 1.00 93.31 99 GLU A O 1
ATOM 812 N N . SER A 1 100 ? -7.704 -21.367 11.917 1.00 90.62 100 SER A N 1
ATOM 813 C CA . SER A 1 100 ? -7.186 -22.702 11.581 1.00 90.62 100 SER A CA 1
ATOM 814 C C . SER A 1 100 ? -6.004 -23.115 12.466 1.00 90.62 100 SER A C 1
ATOM 816 O O . SER A 1 100 ? -5.960 -24.236 12.967 1.00 90.62 100 SER A O 1
ATOM 818 N N . ARG A 1 101 ? -5.068 -22.193 12.737 1.00 89.19 101 ARG A N 1
ATOM 819 C CA . ARG A 1 101 ? -3.935 -22.445 13.647 1.00 89.19 101 ARG A CA 1
ATOM 820 C C . ARG A 1 101 ? -4.382 -22.760 15.075 1.00 89.19 101 ARG A C 1
ATOM 822 O O . ARG A 1 101 ? -3.792 -23.620 15.714 1.00 89.19 101 ARG A O 1
ATOM 829 N N . LYS A 1 102 ? -5.434 -22.096 15.566 1.00 89.31 102 LYS A N 1
ATOM 830 C CA . LYS A 1 102 ? -5.972 -22.352 16.911 1.00 89.31 102 LYS A CA 1
ATOM 831 C C . LYS A 1 102 ? -6.609 -23.731 17.027 1.00 89.31 102 LYS A C 1
ATOM 833 O O . LYS A 1 102 ? -6.473 -24.356 18.069 1.00 89.31 102 LYS A O 1
ATOM 838 N N . VAL A 1 103 ? -7.310 -24.189 15.988 1.00 82.62 103 VAL A N 1
ATOM 839 C CA . VAL A 1 103 ? -7.906 -25.536 15.975 1.00 82.62 103 VAL A CA 1
ATOM 840 C C . VAL A 1 103 ? -6.811 -26.594 16.121 1.00 82.62 103 VAL A C 1
ATOM 842 O O . VAL A 1 103 ? -6.925 -27.471 16.970 1.00 82.62 103 VAL A O 1
ATOM 845 N N . PHE A 1 104 ? -5.706 -26.436 15.389 1.00 75.75 104 PHE A N 1
ATOM 846 C CA . PHE A 1 104 ? -4.573 -27.358 15.453 1.00 75.75 104 PHE A CA 1
ATOM 847 C C . PHE A 1 104 ? -3.857 -27.354 16.819 1.00 75.75 104 PHE A C 1
ATOM 849 O O . PHE A 1 104 ? -3.517 -28.412 17.339 1.00 75.75 104 PHE A O 1
ATOM 856 N N . GLU A 1 105 ? -3.681 -26.187 17.455 1.00 74.19 105 GLU A N 1
ATOM 857 C CA . GLU A 1 105 ? -3.110 -26.109 18.814 1.00 74.19 105 GLU A CA 1
ATOM 858 C C . GLU A 1 105 ? -3.981 -26.809 19.874 1.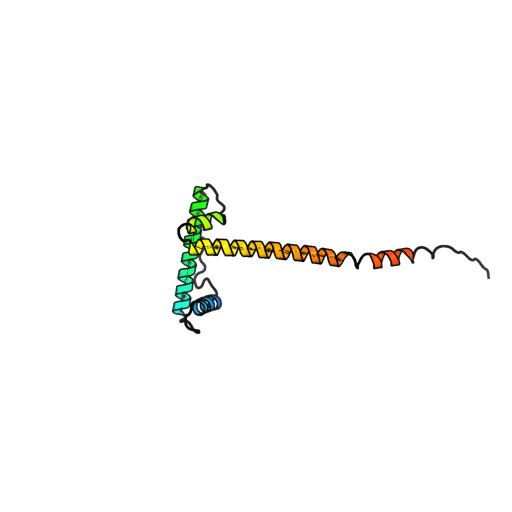00 74.19 105 GLU A C 1
ATOM 860 O O . GLU A 1 105 ? -3.459 -27.373 20.838 1.00 74.19 105 GLU A O 1
ATOM 865 N N . VAL A 1 106 ? -5.309 -26.784 19.718 1.00 67.56 106 VAL A N 1
ATOM 866 C CA . VAL A 1 106 ? -6.235 -27.464 20.639 1.00 67.56 106 VAL A CA 1
ATOM 867 C C . VAL A 1 106 ? -6.195 -28.984 20.450 1.00 67.56 106 VAL A C 1
ATOM 869 O O . VAL A 1 106 ? -6.264 -29.710 21.443 1.00 67.56 106 VAL A O 1
ATOM 872 N N . GLU A 1 107 ? -6.042 -29.471 19.216 1.00 60.62 107 GLU A N 1
ATOM 873 C CA . GLU A 1 107 ? -5.903 -30.905 18.925 1.00 60.62 107 GLU A CA 1
ATOM 874 C C . GLU A 1 107 ? -4.591 -31.485 19.478 1.00 60.62 107 GLU A C 1
ATOM 876 O O . GLU A 1 107 ? -4.617 -32.515 20.155 1.00 60.62 107 GLU A O 1
ATOM 881 N N . ASP A 1 108 ? -3.460 -30.796 19.310 1.00 58.75 108 ASP A N 1
ATOM 882 C CA . ASP A 1 108 ? -2.151 -31.274 19.789 1.00 58.75 108 ASP A CA 1
ATOM 883 C C . ASP A 1 108 ? -2.061 -31.288 21.336 1.00 58.75 108 ASP A C 1
ATOM 885 O O . ASP A 1 108 ? -1.511 -32.199 21.962 1.00 58.75 108 ASP A O 1
ATOM 889 N N . ALA A 1 109 ? -2.727 -30.333 22.001 1.00 57.97 109 ALA A N 1
ATOM 890 C CA . ALA A 1 109 ? -2.871 -30.320 23.460 1.00 57.97 109 ALA A CA 1
ATOM 891 C C . ALA A 1 109 ? -3.811 -31.419 24.008 1.00 57.97 109 ALA A C 1
ATOM 893 O O . ALA A 1 109 ? -3.782 -31.706 25.214 1.00 57.97 109 ALA A O 1
ATOM 894 N N . GLY A 1 110 ? -4.644 -32.016 23.148 1.00 54.50 110 GLY A N 1
ATOM 895 C CA . GLY A 1 110 ? -5.519 -33.146 23.462 1.00 54.50 110 GLY A CA 1
ATOM 896 C C . GLY A 1 110 ? -4.805 -34.498 23.390 1.00 54.50 110 GLY A C 1
ATOM 897 O O . GLY A 1 110 ? -5.045 -35.355 24.238 1.00 54.50 110 GLY A O 1
ATOM 898 N N . VAL A 1 111 ? -3.869 -34.666 22.451 1.00 53.38 111 VAL A N 1
ATOM 899 C CA . VAL A 1 111 ? -3.160 -35.941 22.227 1.00 53.38 111 VAL A CA 1
ATOM 900 C C . VAL A 1 111 ? -2.037 -36.174 23.253 1.00 53.38 111 VAL A C 1
ATOM 902 O O . VAL A 1 111 ? -1.806 -37.303 23.680 1.00 53.38 111 VAL A O 1
ATOM 905 N N . GLY A 1 112 ? -1.397 -35.119 23.770 1.00 48.62 112 GLY A N 1
ATOM 906 C CA . GLY A 1 112 ? -0.287 -35.243 24.732 1.00 48.62 112 GLY A CA 1
ATOM 907 C C . GLY A 1 112 ? -0.661 -35.542 26.196 1.00 48.62 112 GLY A C 1
ATOM 908 O O . GLY A 1 112 ? 0.229 -35.635 27.046 1.00 48.62 112 GLY A O 1
ATOM 909 N N . LYS A 1 113 ? -1.952 -35.651 26.550 1.00 48.84 113 LYS A N 1
ATOM 910 C CA . LYS A 1 113 ? -2.390 -35.835 27.954 1.00 48.84 113 LYS A CA 1
ATOM 911 C C . LYS A 1 113 ? -2.871 -37.236 28.316 1.00 48.84 113 LYS A C 1
ATOM 913 O O . LYS A 1 113 ? -2.999 -37.504 29.516 1.00 48.84 113 LYS A O 1
ATOM 918 N N . GLU A 1 114 ? -3.095 -38.118 27.347 1.00 44.59 114 GLU A N 1
ATOM 919 C CA . GLU A 1 114 ? -3.545 -39.483 27.645 1.00 44.59 114 GLU A CA 1
ATOM 920 C C . GLU A 1 114 ? -2.377 -40.447 27.909 1.00 44.59 114 GLU A C 1
ATOM 922 O O . GLU A 1 114 ? -2.427 -41.198 28.882 1.00 44.59 114 GLU A O 1
ATOM 927 N N . GLU A 1 115 ? -1.250 -40.344 27.197 1.00 43.84 115 GLU A N 1
ATOM 928 C CA . GLU A 1 115 ? -0.151 -41.319 27.354 1.00 43.84 115 GLU A CA 1
ATOM 929 C C . GLU A 1 115 ? 0.700 -41.130 28.633 1.00 43.84 115 GLU A C 1
ATOM 931 O O . GLU A 1 115 ? 1.331 -42.063 29.132 1.00 43.84 115 GLU A O 1
ATOM 936 N N . GLY A 1 116 ? 0.692 -39.938 29.242 1.00 41.84 116 GLY A N 1
ATOM 937 C CA . GLY A 1 116 ? 1.509 -39.628 30.428 1.00 41.84 116 GLY A CA 1
ATOM 938 C C . GLY A 1 116 ? 0.906 -40.029 31.784 1.00 41.84 116 GLY A C 1
ATOM 939 O O . GLY A 1 116 ? 1.596 -39.970 32.809 1.00 41.84 116 GLY A O 1
ATOM 940 N N . LYS A 1 117 ? -0.381 -40.404 31.837 1.00 46.47 117 LYS A N 1
ATOM 941 C CA . LYS A 1 117 ? -1.087 -40.678 33.107 1.00 46.47 117 LYS A CA 1
ATOM 942 C C . LYS A 1 117 ? -1.110 -42.153 33.507 1.00 46.47 117 LYS A C 1
ATOM 944 O O . LYS A 1 117 ? -1.075 -42.431 34.708 1.00 46.47 117 LYS A O 1
ATOM 949 N N . GLU A 1 118 ? -1.088 -43.093 32.564 1.00 42.00 118 GLU A N 1
ATOM 950 C CA . GLU A 1 118 ? -1.085 -44.527 32.902 1.00 42.00 118 GLU A CA 1
ATOM 951 C C . GLU A 1 118 ? 0.260 -45.009 33.471 1.00 42.00 118 GLU A C 1
ATOM 953 O O . GLU A 1 118 ? 0.287 -45.783 34.432 1.00 42.00 118 GLU A O 1
ATOM 958 N N . GLY A 1 119 ? 1.387 -44.483 32.977 1.00 41.31 119 GLY A N 1
ATOM 959 C CA . GLY A 1 119 ? 2.721 -44.875 33.454 1.00 41.31 119 GLY A CA 1
ATOM 960 C C . GLY A 1 119 ? 3.020 -44.464 34.903 1.00 41.31 119 GLY A C 1
ATOM 961 O O . GLY A 1 119 ? 3.755 -45.151 35.615 1.00 41.31 119 GLY A O 1
ATOM 962 N N . LYS A 1 120 ? 2.420 -43.365 35.385 1.00 43.38 120 LYS A N 1
ATOM 963 C CA . LYS A 1 120 ? 2.681 -42.828 36.733 1.00 43.38 120 LYS A CA 1
ATOM 964 C C . LYS A 1 120 ? 1.822 -43.487 37.819 1.00 43.38 120 LYS A C 1
ATOM 966 O O . LYS A 1 120 ? 2.241 -43.523 38.975 1.00 43.38 120 LYS A O 1
ATOM 971 N N . LYS A 1 121 ? 0.655 -44.038 37.460 1.00 41.19 121 LYS A N 1
ATOM 972 C CA . LYS A 1 121 ? -0.239 -44.733 38.402 1.00 41.19 121 LYS A CA 1
ATOM 973 C C . LYS A 1 121 ? 0.278 -46.138 38.740 1.00 41.19 121 LYS A C 1
ATOM 975 O O . LYS A 1 121 ? 0.353 -46.478 39.915 1.00 41.19 121 LYS A O 1
ATOM 980 N N . ARG A 1 122 ? 0.787 -46.882 37.746 1.00 43.38 122 ARG A N 1
ATOM 981 C CA . ARG A 1 122 ? 1.396 -48.215 37.949 1.00 43.38 122 ARG A CA 1
ATOM 982 C C . ARG A 1 122 ? 2.654 -48.204 38.825 1.00 43.38 122 ARG A C 1
ATOM 984 O O . ARG A 1 122 ? 2.887 -49.155 39.559 1.00 43.38 122 ARG A O 1
ATOM 991 N N . LYS A 1 123 ? 3.458 -47.134 38.787 1.00 41.84 123 LYS A N 1
ATOM 992 C CA . LYS A 1 123 ? 4.697 -47.057 39.584 1.00 41.84 123 LYS A CA 1
ATOM 993 C C . LYS A 1 123 ? 4.444 -46.781 41.073 1.00 41.84 123 LYS A C 1
ATOM 995 O O . LYS A 1 123 ? 5.248 -47.182 41.902 1.00 41.84 123 LYS A O 1
ATOM 1000 N N . LYS A 1 124 ? 3.322 -46.134 41.416 1.00 42.81 124 LYS A N 1
ATOM 1001 C CA . LYS A 1 124 ? 2.993 -45.759 42.802 1.00 42.81 124 LYS A CA 1
ATOM 1002 C C . LYS A 1 124 ? 2.348 -46.898 43.604 1.00 42.81 124 LYS A C 1
ATOM 1004 O O . LYS A 1 124 ? 2.443 -46.896 44.823 1.00 42.81 124 LYS A O 1
ATOM 1009 N N . GLU A 1 125 ? 1.731 -47.871 42.932 1.00 39.75 125 GLU A N 1
ATOM 1010 C CA . GLU A 1 125 ? 1.140 -49.053 43.582 1.00 39.75 125 GLU A CA 1
ATOM 1011 C C . GLU A 1 125 ? 2.181 -50.147 43.899 1.00 39.75 125 GLU A C 1
ATOM 1013 O O . GLU A 1 125 ? 1.950 -50.961 44.784 1.00 39.75 125 GLU A O 1
ATOM 1018 N N . GLY A 1 126 ? 3.357 -50.141 43.252 1.00 37.22 126 GLY A N 1
ATOM 1019 C CA . GLY A 1 126 ? 4.402 -51.158 43.457 1.00 37.22 126 GLY A CA 1
ATOM 1020 C C . GLY A 1 126 ? 5.393 -50.903 44.604 1.00 37.22 126 GLY A C 1
ATOM 1021 O O . GLY A 1 126 ? 6.118 -51.820 44.986 1.00 37.22 126 GLY A O 1
ATOM 1022 N N . GLU A 1 127 ? 5.456 -49.689 45.162 1.00 40.19 127 GLU A N 1
ATOM 1023 C CA . GLU A 1 127 ? 6.436 -49.327 46.210 1.00 40.19 127 GLU A CA 1
ATOM 1024 C C . GLU A 1 127 ? 5.862 -49.345 47.641 1.00 40.19 127 GLU A C 1
ATOM 1026 O O . GLU A 1 127 ? 6.613 -49.205 48.602 1.00 40.19 127 GLU A O 1
ATOM 1031 N N . GLY A 1 128 ? 4.554 -49.568 47.814 1.00 36.25 128 GLY A N 1
ATOM 1032 C CA . GLY A 1 128 ? 3.876 -49.478 49.117 1.00 36.25 128 GLY A CA 1
ATOM 1033 C C . GLY A 1 128 ? 3.921 -50.723 50.016 1.00 36.25 128 GLY A C 1
ATOM 1034 O O . GLY A 1 128 ? 3.414 -50.657 51.131 1.00 36.25 128 GLY A O 1
ATOM 1035 N N . GLU A 1 129 ? 4.497 -51.849 49.579 1.00 40.03 129 GLU A N 1
ATOM 1036 C CA . GLU A 1 129 ? 4.327 -53.148 50.268 1.00 40.03 129 GLU A CA 1
ATOM 1037 C C . GLU A 1 129 ? 5.638 -53.814 50.741 1.00 40.03 129 GLU A C 1
ATOM 1039 O O . GLU A 1 129 ? 5.703 -55.029 50.925 1.00 40.03 129 GLU A O 1
ATOM 1044 N N . ARG A 1 130 ? 6.718 -53.042 50.954 1.00 38.25 130 ARG A N 1
ATOM 1045 C CA . ARG A 1 130 ? 8.009 -53.578 51.450 1.00 38.25 130 ARG A CA 1
ATOM 1046 C C . ARG A 1 130 ? 8.492 -53.049 52.802 1.00 38.25 130 ARG A C 1
ATOM 1048 O O . ARG A 1 130 ? 9.606 -53.379 53.202 1.00 38.25 130 ARG A O 1
ATOM 1055 N N . GLU A 1 131 ? 7.669 -52.330 53.559 1.00 41.66 131 GLU A N 1
ATOM 1056 C CA . GLU A 1 131 ? 7.963 -52.044 54.969 1.00 41.66 131 GLU A CA 1
ATOM 1057 C C . GLU A 1 131 ? 7.080 -52.881 55.895 1.00 41.66 131 GLU A C 1
ATOM 1059 O O . GLU A 1 131 ? 5.926 -52.559 56.154 1.00 41.66 131 GLU A O 1
ATOM 1064 N N . GLY A 1 132 ? 7.651 -53.964 56.432 1.00 42.34 132 GLY A N 1
ATOM 1065 C CA . GLY A 1 132 ? 7.099 -54.614 57.619 1.00 42.34 132 GLY A CA 1
ATOM 1066 C C . GLY A 1 132 ? 7.170 -56.135 57.639 1.00 42.34 132 GLY A C 1
ATOM 1067 O O . GLY A 1 132 ? 6.140 -56.794 57.578 1.00 42.34 132 GLY A O 1
ATOM 1068 N N . LYS A 1 133 ? 8.362 -56.711 57.853 1.00 36.22 133 LYS A N 1
ATOM 1069 C CA . LYS A 1 133 ? 8.488 -57.976 58.604 1.00 36.22 133 LYS A CA 1
ATOM 1070 C C . LYS A 1 133 ? 9.874 -58.112 59.246 1.00 36.22 133 LYS A C 1
ATOM 1072 O O . LYS A 1 133 ? 10.853 -58.480 58.609 1.00 36.22 133 LYS A O 1
ATOM 1077 N N . LYS A 1 134 ? 9.923 -57.807 60.550 1.00 44.28 134 LYS A N 1
ATOM 1078 C CA . LYS A 1 134 ? 10.988 -58.190 61.493 1.00 44.28 134 LYS A CA 1
ATOM 1079 C C . LYS A 1 134 ? 11.189 -59.708 61.471 1.00 44.28 134 LYS A C 1
ATOM 1081 O O . LYS A 1 134 ? 10.216 -60.424 61.686 1.00 44.28 134 LYS A O 1
ATOM 1086 N N . VAL A 1 135 ? 12.437 -60.176 61.416 1.00 40.88 135 VAL A N 1
ATOM 1087 C CA . VAL A 1 135 ? 12.829 -61.446 62.050 1.00 40.88 135 VAL A CA 1
ATOM 1088 C C . VAL A 1 135 ? 14.159 -61.256 62.780 1.00 40.88 135 VAL A C 1
ATOM 1090 O O . VAL A 1 135 ? 15.192 -60.973 62.185 1.00 40.88 135 VAL A O 1
ATOM 1093 N N . ARG A 1 136 ? 14.078 -61.379 64.107 1.00 42.25 136 ARG A N 1
ATOM 1094 C CA . ARG A 1 136 ? 15.183 -61.580 65.049 1.00 42.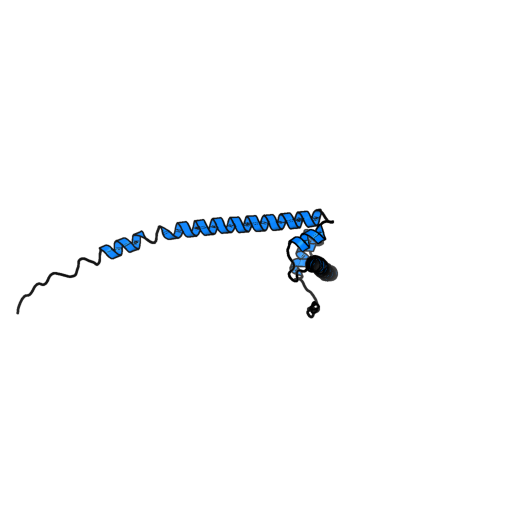25 136 ARG A CA 1
ATOM 1095 C C . ARG A 1 136 ? 15.809 -62.956 64.792 1.00 42.25 136 ARG A C 1
ATOM 1097 O O . ARG A 1 136 ? 15.019 -63.891 64.681 1.00 42.25 136 ARG A O 1
ATOM 1104 N N . LYS A 1 137 ? 17.142 -63.106 64.839 1.00 37.47 137 LYS A N 1
ATOM 1105 C CA . LYS A 1 137 ? 17.794 -64.236 65.538 1.00 37.47 137 LYS A CA 1
ATOM 1106 C C . LYS A 1 137 ? 19.320 -64.091 65.662 1.00 37.47 137 LYS A C 1
ATOM 1108 O O . LYS A 1 137 ? 20.010 -63.992 64.657 1.00 37.47 137 LYS A O 1
ATOM 1113 N N . ASP A 1 138 ? 19.765 -64.075 66.916 1.00 39.47 138 ASP A N 1
ATOM 1114 C CA . ASP A 1 138 ? 20.952 -64.692 67.535 1.00 39.47 138 ASP A CA 1
ATOM 1115 C C . ASP A 1 138 ? 22.089 -65.213 66.630 1.00 39.47 138 ASP A C 1
ATOM 1117 O O . ASP A 1 138 ? 21.880 -66.149 65.857 1.00 39.47 138 ASP A O 1
ATOM 1121 N N . LYS A 1 139 ? 23.327 -64.744 66.843 1.00 37.09 139 LYS A N 1
ATOM 1122 C CA . LYS A 1 139 ? 24.341 -65.357 67.732 1.00 37.09 139 LYS A CA 1
ATOM 1123 C C . LYS A 1 139 ? 25.656 -64.576 67.664 1.00 37.09 139 LYS A C 1
ATOM 1125 O O . LYS A 1 139 ? 26.030 -64.165 66.546 1.00 37.09 139 LYS A O 1
#

InterPro domains:
  IPR003195 Transcription initiation factor IID, subunit 13 [PF02269] (17-105)
  IPR003195 Transcription initiation factor IID, subunit 13 [PTHR11380] (15-125)
  IPR009072 Histone-fold [G3DSA:1.10.20.10] (17-58)
  IPR009072 Histone-fold [SSF47113] (18-57)